Protein AF-A0A524JAA5-F1 (afdb_monomer_lite)

Structure (mmCIF, N/CA/C/O backbone):
data_AF-A0A524JAA5-F1
#
_entry.id   AF-A0A524JAA5-F1
#
loop_
_atom_site.group_PDB
_atom_site.id
_atom_site.type_symbol
_atom_site.label_atom_id
_atom_site.label_alt_id
_atom_site.label_comp_id
_atom_site.label_asym_id
_atom_site.label_entity_id
_atom_site.label_seq_id
_atom_site.pdbx_PDB_ins_code
_atom_site.Cartn_x
_atom_site.Cartn_y
_atom_site.Cartn_z
_atom_site.occupancy
_atom_site.B_iso_or_equiv
_atom_site.auth_seq_id
_atom_site.auth_comp_id
_atom_site.auth_asym_id
_atom_site.auth_atom_id
_atom_site.pdbx_PDB_model_num
ATOM 1 N N . MET A 1 1 ? 8.329 15.478 21.274 1.00 44.34 1 MET A N 1
ATOM 2 C CA . MET A 1 1 ? 7.243 15.640 20.280 1.00 44.34 1 MET A CA 1
ATOM 3 C C . MET A 1 1 ? 6.438 14.353 20.307 1.00 44.34 1 MET A C 1
ATOM 5 O O . MET A 1 1 ? 7.082 13.318 20.183 1.00 44.34 1 MET A O 1
ATOM 9 N N . PRO A 1 2 ? 5.123 14.380 20.584 1.00 45.31 2 PRO A N 1
ATOM 10 C CA . PRO A 1 2 ? 4.361 13.166 20.869 1.00 45.31 2 PRO A CA 1
ATOM 11 C C . PRO A 1 2 ? 4.344 12.214 19.667 1.00 45.31 2 PRO A C 1
ATOM 13 O O . PRO A 1 2 ? 4.248 12.643 18.515 1.00 45.31 2 PRO A O 1
ATOM 16 N N . GLU A 1 3 ? 4.493 10.930 19.971 1.00 49.56 3 GLU A N 1
ATOM 17 C CA . GLU A 1 3 ? 4.436 9.791 19.059 1.00 49.56 3 GLU A CA 1
ATOM 18 C C . GLU A 1 3 ? 3.080 9.799 18.334 1.00 49.56 3 GLU A C 1
ATOM 20 O O . GLU A 1 3 ? 2.033 9.965 18.959 1.00 49.56 3 GLU A O 1
ATOM 25 N N . ALA A 1 4 ? 3.080 9.742 16.999 1.00 51.22 4 ALA A N 1
ATOM 26 C CA . ALA A 1 4 ? 1.848 9.815 16.217 1.00 51.22 4 ALA A CA 1
ATOM 27 C C . ALA A 1 4 ? 1.122 8.464 16.273 1.00 51.22 4 ALA A C 1
ATOM 29 O O . ALA A 1 4 ? 1.229 7.659 15.351 1.00 51.22 4 ALA A O 1
ATOM 30 N N . THR A 1 5 ? 0.411 8.221 17.370 1.00 54.66 5 THR A N 1
ATOM 31 C CA . THR A 1 5 ? -0.473 7.067 17.546 1.00 54.66 5 THR A CA 1
ATOM 32 C C . THR A 1 5 ? -1.650 7.168 16.566 1.00 54.66 5 THR A C 1
ATOM 34 O O . THR A 1 5 ? -2.180 8.275 16.380 1.00 54.66 5 THR A O 1
ATOM 37 N N . PRO A 1 6 ? -2.077 6.065 15.920 1.00 57.69 6 PRO A N 1
ATOM 38 C CA . PRO A 1 6 ? -3.312 6.052 15.141 1.00 57.69 6 PRO A CA 1
ATOM 39 C C . PRO A 1 6 ? -4.466 6.588 15.997 1.00 57.69 6 PRO A C 1
ATOM 41 O O . PRO A 1 6 ? -4.596 6.257 17.176 1.00 57.69 6 PRO A O 1
ATOM 44 N N . ARG A 1 7 ? -5.280 7.487 15.432 1.00 59.59 7 ARG A N 1
ATOM 45 C CA . ARG A 1 7 ? -6.424 8.038 16.168 1.00 59.59 7 ARG A CA 1
ATOM 46 C C . ARG A 1 7 ? -7.462 6.929 16.355 1.00 59.59 7 ARG A C 1
ATOM 48 O O . ARG A 1 7 ? -7.874 6.319 15.378 1.00 59.59 7 ARG A O 1
ATOM 55 N N . GLN A 1 8 ? -7.894 6.695 17.591 1.00 54.59 8 GLN A N 1
ATOM 56 C CA . GLN A 1 8 ? -8.872 5.657 17.911 1.00 54.59 8 GLN A CA 1
ATOM 57 C C . GLN A 1 8 ? -10.267 6.057 17.392 1.00 54.59 8 GLN A C 1
ATOM 59 O O . GLN A 1 8 ? -10.874 7.008 17.885 1.00 54.59 8 GLN A O 1
ATOM 64 N N . GLY A 1 9 ? -10.759 5.342 16.387 1.00 63.56 9 GLY A N 1
ATOM 65 C CA . GLY A 1 9 ? -12.141 5.343 15.911 1.00 63.56 9 GLY A CA 1
ATOM 66 C C . GLY A 1 9 ? -12.454 3.969 15.319 1.00 63.56 9 GLY A C 1
ATOM 67 O O . GLY A 1 9 ? -11.530 3.201 15.047 1.00 63.56 9 GLY A O 1
ATOM 68 N N . ASP A 1 10 ? -13.733 3.633 15.141 1.00 76.75 10 ASP A N 1
ATOM 69 C CA . ASP A 1 10 ? -14.101 2.348 14.538 1.00 76.75 10 ASP A CA 1
ATOM 70 C C . ASP A 1 10 ? -13.519 2.247 13.120 1.00 76.75 10 ASP A C 1
ATOM 72 O O . ASP A 1 10 ? -13.777 3.099 12.253 1.00 76.75 10 ASP A O 1
ATOM 76 N N . VAL A 1 11 ? -12.700 1.212 12.903 1.00 77.38 11 VAL A N 1
ATOM 77 C CA . VAL A 1 11 ? -12.036 0.94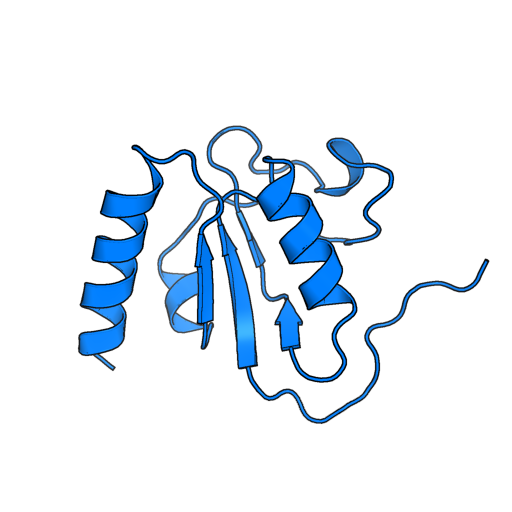8 11.624 1.00 77.38 11 VAL A CA 1
ATOM 78 C C . VAL A 1 11 ? -13.106 0.659 10.577 1.00 77.38 11 VAL A C 1
ATOM 80 O O . VAL A 1 11 ? -13.880 -0.284 10.698 1.00 77.38 11 VAL A O 1
ATOM 83 N N . ALA A 1 12 ? -13.157 1.502 9.549 1.00 87.56 12 ALA A N 1
ATOM 84 C CA . ALA A 1 12 ? -14.131 1.421 8.470 1.00 87.56 12 ALA A CA 1
ATOM 85 C C . ALA A 1 12 ? -13.602 0.667 7.244 1.00 87.56 12 ALA A C 1
ATOM 87 O O . ALA A 1 12 ? -14.405 0.168 6.464 1.00 87.56 12 ALA A O 1
ATOM 88 N N . ALA A 1 13 ? -12.279 0.629 7.049 1.00 93.19 13 ALA A N 1
ATOM 89 C CA . ALA A 1 13 ? -11.643 -0.127 5.975 1.00 93.19 13 ALA A CA 1
ATOM 90 C C . ALA A 1 13 ? -10.163 -0.410 6.268 1.00 93.19 13 ALA A C 1
ATOM 92 O O . ALA A 1 13 ? -9.426 0.454 6.760 1.00 93.19 13 ALA A O 1
ATOM 93 N N . ARG A 1 14 ? -9.730 -1.607 5.882 1.00 93.88 14 ARG A N 1
ATOM 94 C CA . ARG A 1 14 ? -8.346 -2.078 5.856 1.00 93.88 14 ARG A CA 1
ATOM 95 C C . ARG A 1 14 ? -7.721 -1.778 4.499 1.00 93.88 14 ARG A C 1
ATOM 97 O O . ARG A 1 14 ? -8.254 -2.169 3.460 1.00 93.88 14 ARG A O 1
ATOM 104 N N . VAL A 1 15 ? -6.602 -1.064 4.497 1.00 95.81 15 VAL A N 1
ATOM 105 C CA . VAL A 1 15 ? -5.996 -0.495 3.291 1.00 95.81 15 VAL A CA 1
ATOM 106 C C . VAL A 1 15 ? -4.571 -1.003 3.107 1.00 95.81 15 VAL A C 1
ATOM 108 O O . VAL A 1 15 ? -3.748 -0.917 4.019 1.00 95.81 15 VAL A O 1
ATOM 111 N N . VAL A 1 16 ? -4.258 -1.447 1.891 1.00 95.88 16 VAL A N 1
ATOM 112 C CA . VAL A 1 16 ? -2.880 -1.669 1.430 1.00 95.88 16 VAL A CA 1
ATOM 113 C C . VAL A 1 16 ? -2.431 -0.524 0.526 1.00 95.88 16 VAL A C 1
ATOM 115 O O . VAL A 1 16 ? -3.196 -0.037 -0.311 1.00 95.88 16 VAL A O 1
ATOM 118 N N . VAL A 1 17 ? -1.179 -0.090 0.664 1.00 96.44 17 VAL A N 1
ATOM 119 C CA . VAL A 1 17 ? -0.576 0.904 -0.233 1.00 96.44 17 VAL A CA 1
ATOM 120 C C . VAL A 1 17 ? 0.487 0.238 -1.093 1.00 96.44 17 VAL A C 1
ATOM 122 O O . VAL A 1 17 ? 1.581 -0.079 -0.630 1.00 96.44 17 VAL A O 1
ATOM 125 N N . ALA A 1 18 ? 0.176 0.058 -2.372 1.00 95.38 18 ALA A N 1
ATOM 126 C CA . ALA A 1 18 ? 1.095 -0.484 -3.353 1.00 95.38 18 ALA A CA 1
ATOM 127 C C . ALA A 1 18 ? 1.952 0.614 -3.988 1.00 95.38 18 ALA A C 1
ATOM 129 O O . ALA A 1 18 ? 1.426 1.593 -4.511 1.00 95.38 18 ALA A O 1
ATOM 130 N N . GLY A 1 19 ? 3.276 0.444 -3.976 1.00 95.00 19 GLY A N 1
ATOM 131 C CA . GLY A 1 19 ? 4.218 1.452 -4.483 1.00 95.00 19 GLY A CA 1
ATOM 132 C C . GLY A 1 19 ? 4.619 2.488 -3.442 1.00 95.00 19 GLY A C 1
ATOM 133 O O . GLY A 1 19 ? 4.862 3.646 -3.776 1.00 95.00 19 GLY A O 1
ATOM 134 N N . ALA A 1 20 ? 4.703 2.078 -2.178 1.00 96.44 20 ALA A N 1
ATOM 135 C CA . ALA A 1 20 ? 5.058 2.957 -1.072 1.00 96.44 20 ALA A CA 1
ATOM 136 C C . ALA A 1 20 ? 6.520 3.441 -1.106 1.00 96.44 20 ALA A C 1
ATOM 138 O O . ALA A 1 20 ? 6.844 4.403 -0.424 1.00 96.44 20 ALA A O 1
ATOM 139 N N . SER A 1 21 ? 7.393 2.854 -1.930 1.00 94.75 21 SER A N 1
ATOM 140 C CA . SER A 1 21 ? 8.735 3.400 -2.193 1.00 94.75 21 SER A CA 1
ATOM 141 C C . SER A 1 21 ? 8.718 4.693 -3.026 1.00 94.75 21 SER A C 1
ATOM 143 O O . SER A 1 21 ? 9.687 5.454 -3.015 1.00 94.75 21 SER A O 1
ATOM 145 N N . GLY A 1 22 ? 7.621 4.991 -3.729 1.00 93.50 22 GLY A N 1
ATOM 146 C CA . GLY A 1 22 ? 7.424 6.260 -4.431 1.00 93.50 22 GLY A CA 1
ATOM 147 C C . GLY A 1 22 ? 6.856 7.349 -3.519 1.00 93.50 22 GLY A C 1
ATOM 148 O O . GLY A 1 22 ? 6.125 7.058 -2.577 1.00 93.50 22 GLY A O 1
ATOM 149 N N . PHE A 1 23 ? 7.126 8.619 -3.835 1.00 93.25 23 PHE A N 1
ATOM 150 C CA . PHE A 1 23 ? 6.714 9.759 -3.003 1.00 93.25 23 PHE A CA 1
ATOM 151 C C . PHE A 1 23 ? 5.204 9.777 -2.719 1.00 93.25 23 PHE A C 1
ATOM 153 O O . PHE A 1 23 ? 4.786 9.914 -1.571 1.00 93.25 23 PHE A O 1
ATOM 160 N N . ALA A 1 24 ? 4.381 9.585 -3.757 1.00 94.31 24 ALA A N 1
ATOM 161 C CA . ALA A 1 24 ? 2.927 9.552 -3.612 1.00 94.31 24 ALA A CA 1
ATOM 162 C C . ALA A 1 24 ? 2.456 8.375 -2.742 1.00 94.31 24 ALA A C 1
ATOM 164 O O . ALA A 1 24 ? 1.567 8.547 -1.912 1.00 94.31 24 ALA A O 1
ATOM 165 N N . GLY A 1 25 ? 3.072 7.198 -2.894 1.00 95.94 25 GLY A N 1
ATOM 166 C CA . GLY A 1 25 ? 2.750 6.025 -2.084 1.00 95.94 25 GLY A CA 1
ATOM 167 C C . GLY A 1 25 ? 3.153 6.213 -0.624 1.00 95.94 25 GLY A C 1
ATOM 168 O O . GLY A 1 25 ? 2.365 5.939 0.274 1.00 95.94 25 GLY A O 1
ATOM 169 N N . ALA A 1 26 ? 4.338 6.757 -0.371 1.00 96.38 26 ALA A N 1
ATOM 170 C CA . ALA A 1 26 ? 4.829 7.017 0.973 1.00 96.38 26 ALA A CA 1
ATOM 171 C C . ALA A 1 26 ? 3.977 8.074 1.711 1.00 96.38 26 ALA A C 1
ATOM 173 O O . ALA A 1 26 ? 3.634 7.905 2.884 1.00 96.38 26 ALA A O 1
ATOM 174 N N . LEU A 1 27 ? 3.551 9.125 1.000 1.00 96.12 27 LEU A N 1
ATOM 175 C CA . LEU A 1 27 ? 2.609 10.122 1.514 1.00 96.12 27 LEU A CA 1
ATOM 176 C C . LEU A 1 27 ? 1.229 9.509 1.788 1.00 96.12 27 LEU A C 1
ATOM 178 O O . LEU A 1 27 ? 0.654 9.756 2.847 1.00 96.12 27 LEU A O 1
ATOM 182 N N . ALA A 1 28 ? 0.708 8.683 0.875 1.00 97.19 28 ALA A N 1
ATOM 183 C CA . ALA A 1 28 ? -0.558 7.980 1.074 1.00 97.19 28 ALA A CA 1
ATOM 184 C C . ALA A 1 28 ? -0.501 7.051 2.295 1.00 97.19 28 ALA A C 1
ATOM 186 O O . ALA A 1 28 ? -1.403 7.093 3.129 1.00 97.19 28 ALA A O 1
ATOM 187 N N . ALA A 1 29 ? 0.583 6.288 2.460 1.00 96.94 29 ALA A N 1
ATOM 188 C CA . ALA A 1 29 ? 0.810 5.456 3.637 1.00 96.94 29 ALA A CA 1
ATOM 189 C C . ALA A 1 29 ? 0.778 6.287 4.926 1.00 96.94 29 ALA A C 1
ATOM 191 O O . ALA A 1 29 ? 0.082 5.928 5.871 1.00 96.94 29 ALA A O 1
ATOM 192 N N . GLN A 1 30 ? 1.444 7.446 4.961 1.00 96.44 30 GLN A N 1
ATOM 193 C CA . GLN A 1 30 ? 1.395 8.323 6.133 1.00 96.44 30 GLN A CA 1
ATOM 194 C C . GLN A 1 30 ? -0.016 8.859 6.418 1.00 96.44 30 GLN A C 1
ATOM 196 O O . GLN A 1 30 ? -0.402 8.968 7.585 1.00 96.44 30 GLN A O 1
ATOM 201 N N . LEU A 1 31 ? -0.776 9.222 5.381 1.00 95.81 31 LEU A N 1
ATOM 202 C CA . LEU A 1 31 ? -2.152 9.693 5.541 1.00 95.81 31 LEU A CA 1
ATOM 203 C C . LEU A 1 31 ? -3.045 8.599 6.124 1.00 95.81 31 LEU A C 1
ATOM 205 O O . LEU A 1 31 ? -3.741 8.862 7.101 1.00 95.81 31 LEU A O 1
ATOM 209 N N . VAL A 1 32 ? -2.984 7.387 5.566 1.00 95.94 32 VAL A N 1
ATOM 210 C CA . VAL A 1 32 ? -3.759 6.230 6.037 1.00 95.94 3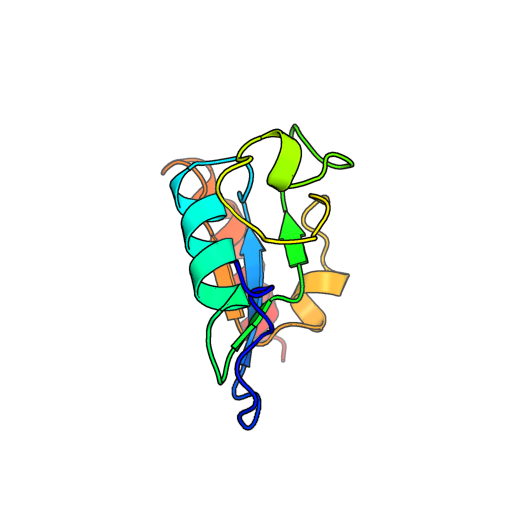2 VAL A CA 1
ATOM 211 C C . VAL A 1 32 ? -3.355 5.860 7.463 1.00 95.94 32 VAL A C 1
ATOM 213 O O . VAL A 1 32 ? -4.225 5.751 8.316 1.00 95.94 32 VAL A O 1
ATOM 216 N N . TRP A 1 33 ? -2.053 5.773 7.760 1.00 95.44 33 TRP A N 1
ATOM 217 C CA . TRP A 1 33 ? -1.536 5.458 9.100 1.00 95.44 33 TRP A CA 1
ATOM 218 C C . TRP A 1 33 ? -2.060 6.404 10.190 1.00 95.44 33 TRP A C 1
ATOM 220 O O . TRP A 1 33 ? -2.293 6.007 11.328 1.00 95.44 33 TRP A O 1
ATOM 230 N N . ARG A 1 34 ? -2.256 7.683 9.851 1.00 94.12 34 ARG A N 1
ATOM 231 C CA . ARG A 1 34 ? -2.750 8.709 10.783 1.00 94.12 34 ARG A CA 1
ATOM 232 C C . ARG A 1 34 ? -4.272 8.858 10.770 1.00 94.12 34 ARG A C 1
ATOM 234 O O . ARG A 1 34 ? -4.797 9.704 11.501 1.00 94.12 34 ARG A O 1
ATOM 241 N N . HIS A 1 35 ? -4.976 8.118 9.921 1.00 93.81 35 HIS A N 1
ATOM 242 C CA . HIS A 1 35 ? -6.403 8.295 9.721 1.00 93.81 35 HIS A CA 1
ATOM 243 C C . HIS A 1 35 ? -7.204 7.575 10.821 1.00 93.81 35 HIS A C 1
ATOM 245 O O . HIS A 1 35 ? -6.959 6.405 11.081 1.00 93.81 35 HIS A O 1
ATOM 251 N N . PRO A 1 36 ? -8.211 8.218 11.443 1.00 91.25 36 PRO A N 1
ATOM 252 C CA . PRO A 1 36 ? -8.947 7.647 12.580 1.00 91.25 36 PRO A CA 1
ATOM 253 C C . PRO A 1 36 ? -9.826 6.428 12.271 1.00 91.25 36 PRO A C 1
ATOM 255 O O . PRO A 1 36 ? -10.384 5.828 13.178 1.00 91.25 36 PRO A O 1
ATOM 258 N N . ARG A 1 37 ? -10.051 6.133 10.989 1.00 92.75 37 ARG A N 1
ATOM 259 C CA . ARG A 1 37 ? -10.997 5.099 10.530 1.00 92.75 37 ARG A CA 1
ATOM 260 C C . ARG A 1 37 ? -10.434 4.185 9.449 1.00 92.75 37 ARG A C 1
ATOM 262 O O . ARG A 1 37 ? -11.176 3.380 8.900 1.00 92.75 37 ARG A O 1
ATOM 269 N N . LEU A 1 38 ? -9.171 4.365 9.073 1.00 94.44 38 LEU A N 1
ATOM 270 C CA . LEU A 1 38 ? -8.524 3.489 8.102 1.00 94.44 38 LEU A CA 1
ATOM 271 C C . LEU A 1 38 ? -7.374 2.795 8.804 1.00 94.44 38 LEU A C 1
ATOM 273 O O . LEU A 1 38 ? -6.633 3.429 9.549 1.00 94.44 38 LEU A O 1
ATOM 277 N N . GLU A 1 39 ? -7.227 1.510 8.537 1.00 94.50 39 GLU A N 1
ATOM 278 C CA . GLU A 1 39 ? -6.110 0.723 9.030 1.00 94.50 39 GLU A CA 1
ATOM 279 C C . GLU A 1 39 ? -5.132 0.499 7.881 1.00 94.50 39 GLU A C 1
ATOM 281 O O . GLU A 1 39 ? -5.499 -0.065 6.850 1.00 94.50 39 GLU A O 1
ATOM 286 N N . LEU A 1 40 ? -3.888 0.951 8.039 1.00 95.06 40 LEU A N 1
ATOM 287 C CA . LEU A 1 40 ? -2.829 0.627 7.090 1.00 95.06 40 LEU A CA 1
ATOM 288 C C . LEU A 1 40 ? -2.311 -0.778 7.400 1.00 95.06 40 LEU A C 1
ATOM 290 O O . LEU A 1 40 ? -1.539 -0.953 8.338 1.00 95.06 40 LEU A O 1
ATOM 294 N N . VAL A 1 41 ? -2.728 -1.757 6.601 1.00 94.44 41 VAL A N 1
ATOM 295 C CA . VAL A 1 41 ? -2.342 -3.162 6.789 1.00 94.44 41 VAL A CA 1
ATOM 296 C C . VAL A 1 41 ? -0.925 -3.409 6.291 1.00 94.44 41 VAL A C 1
ATOM 298 O O . VAL A 1 41 ? -0.161 -4.131 6.921 1.00 94.44 41 VAL A O 1
ATOM 301 N N . SER A 1 42 ? -0.579 -2.825 5.143 1.00 95.31 42 SER A N 1
ATOM 302 C CA . SER A 1 42 ? 0.672 -3.121 4.451 1.00 95.31 42 SER A CA 1
ATOM 303 C C . SER A 1 42 ? 1.091 -1.995 3.505 1.00 95.31 42 SER A C 1
ATOM 305 O O . SER A 1 42 ? 0.263 -1.244 2.972 1.00 95.31 42 SER A O 1
ATOM 307 N N . VAL A 1 43 ? 2.402 -1.898 3.287 1.00 96.69 43 VAL A N 1
ATOM 308 C CA . VAL A 1 43 ? 3.050 -1.018 2.315 1.00 96.69 43 VAL A CA 1
ATOM 309 C C . VAL A 1 43 ? 3.944 -1.859 1.412 1.00 96.69 43 VAL A C 1
ATOM 311 O O . VAL A 1 43 ? 4.785 -2.605 1.903 1.00 96.69 43 VAL A O 1
ATOM 314 N N . THR A 1 44 ? 3.795 -1.745 0.091 1.00 96.06 44 THR A N 1
ATOM 315 C CA . THR A 1 44 ? 4.505 -2.641 -0.836 1.00 96.06 44 THR A CA 1
ATOM 316 C C . THR A 1 44 ? 5.438 -1.922 -1.801 1.00 96.06 44 THR A C 1
ATOM 318 O O . THR A 1 44 ? 5.188 -0.787 -2.224 1.00 96.06 44 THR A O 1
ATOM 321 N N . SER A 1 45 ? 6.524 -2.596 -2.175 1.00 94.50 45 SER A N 1
ATOM 322 C CA . SER A 1 45 ? 7.495 -2.175 -3.188 1.00 94.50 45 SER A CA 1
ATOM 323 C C . SER A 1 45 ? 8.042 -3.398 -3.923 1.00 94.50 45 SER A C 1
ATOM 325 O O . SER A 1 45 ? 8.153 -4.470 -3.344 1.00 94.50 45 SER A O 1
ATOM 327 N N . ARG A 1 46 ? 8.402 -3.239 -5.203 1.00 88.94 46 ARG A N 1
ATOM 328 C CA . ARG A 1 46 ? 9.052 -4.308 -5.986 1.00 88.94 46 ARG A CA 1
ATOM 329 C C . ARG A 1 46 ? 10.572 -4.314 -5.824 1.00 88.94 46 ARG A C 1
ATOM 331 O O . ARG A 1 46 ? 11.183 -5.366 -5.869 1.00 88.94 46 ARG A O 1
ATOM 338 N N . SER A 1 47 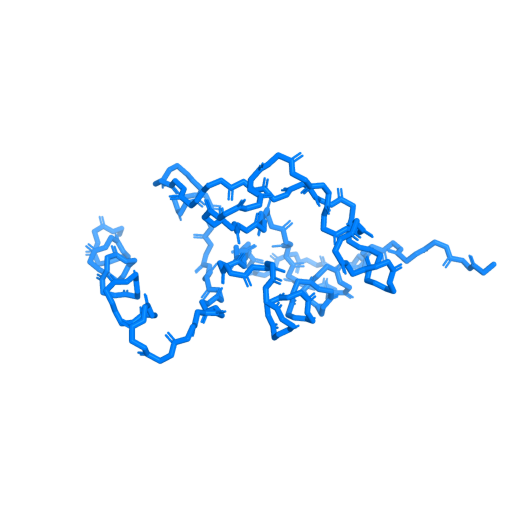? 11.183 -3.138 -5.696 1.00 88.38 47 SER A N 1
ATOM 339 C CA . SER A 1 47 ? 12.644 -2.964 -5.673 1.00 88.38 47 SER A CA 1
ATOM 340 C C . SER A 1 47 ? 13.224 -2.841 -4.267 1.00 88.38 47 SER A C 1
ATOM 342 O O . SER A 1 47 ? 14.422 -3.023 -4.080 1.00 88.38 47 SER A O 1
ATOM 344 N N . ASP A 1 48 ? 12.386 -2.497 -3.290 1.00 94.00 48 ASP A N 1
ATOM 345 C CA . ASP A 1 48 ? 12.813 -2.107 -1.941 1.00 94.00 48 ASP A CA 1
ATOM 346 C C . ASP A 1 48 ? 12.139 -2.948 -0.852 1.00 94.00 48 ASP A C 1
ATOM 348 O O . ASP A 1 48 ? 12.045 -2.514 0.294 1.00 94.00 48 ASP A O 1
ATOM 352 N N . ALA A 1 49 ? 11.649 -4.140 -1.205 1.00 94.94 49 ALA A N 1
ATOM 353 C CA . ALA A 1 49 ? 11.128 -5.088 -0.230 1.00 94.94 49 ALA A CA 1
ATOM 354 C C . ALA A 1 49 ? 12.203 -5.427 0.824 1.00 94.94 49 ALA A C 1
ATOM 356 O O . ALA A 1 49 ? 13.388 -5.548 0.514 1.00 94.94 49 ALA A O 1
ATOM 357 N N . GLY A 1 50 ? 11.786 -5.537 2.084 1.00 96.25 50 GLY A N 1
ATOM 358 C CA . GLY A 1 50 ? 12.654 -5.734 3.246 1.00 96.25 50 GLY A CA 1
ATOM 359 C C . GLY A 1 50 ? 13.182 -4.443 3.879 1.00 96.25 50 GLY A C 1
ATOM 360 O O . GLY A 1 50 ? 13.666 -4.493 5.008 1.00 96.25 50 GLY A O 1
ATOM 361 N N . LYS A 1 51 ? 13.057 -3.281 3.220 1.00 96.19 51 LYS A N 1
ATOM 362 C CA . LYS A 1 51 ? 13.484 -1.996 3.797 1.00 96.19 51 LYS A CA 1
ATOM 363 C C . LYS A 1 51 ? 12.356 -1.322 4.585 1.00 96.19 51 LYS A C 1
ATOM 365 O O . LYS A 1 51 ? 11.223 -1.269 4.095 1.00 96.19 51 LYS A O 1
ATOM 370 N N . PRO A 1 52 ? 12.627 -0.746 5.768 1.00 96.81 52 PRO A N 1
ATOM 371 C CA . PRO A 1 52 ? 11.676 0.124 6.453 1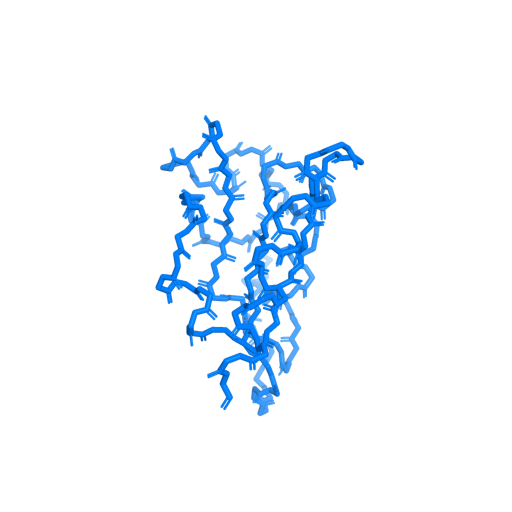.00 96.81 52 PRO A CA 1
ATOM 372 C C . PRO A 1 52 ? 11.265 1.305 5.566 1.00 96.81 52 PRO A C 1
ATOM 374 O O . PRO A 1 52 ? 12.118 1.946 4.950 1.00 96.81 52 PRO A O 1
ATOM 377 N N . LEU A 1 53 ? 9.979 1.677 5.545 1.00 95.94 53 LEU A N 1
ATOM 378 C CA . LEU A 1 53 ? 9.545 2.865 4.794 1.00 95.94 53 LEU A CA 1
ATOM 379 C C . LEU A 1 53 ? 10.243 4.143 5.295 1.00 95.94 53 LEU A C 1
ATOM 381 O O . LEU A 1 53 ? 10.538 5.054 4.518 1.00 95.94 53 LEU A O 1
ATOM 385 N N . SER A 1 54 ? 10.548 4.185 6.592 1.00 94.94 54 SER A N 1
ATOM 386 C CA . SER A 1 54 ? 11.286 5.266 7.244 1.00 94.94 54 SER A CA 1
ATOM 387 C C . SER A 1 54 ? 12.740 5.399 6.777 1.00 94.94 54 SER A C 1
ATOM 389 O O . SER A 1 54 ? 13.315 6.469 6.957 1.00 94.94 54 SER A O 1
ATOM 391 N N . GLU A 1 55 ? 13.332 4.372 6.161 1.00 95.06 55 GLU A N 1
ATOM 392 C CA . GLU A 1 55 ? 14.668 4.461 5.559 1.00 95.06 55 GLU A CA 1
ATOM 393 C C . GLU A 1 55 ? 14.638 5.321 4.288 1.00 95.06 55 GLU A C 1
ATOM 395 O O . GLU A 1 55 ? 15.472 6.206 4.110 1.00 95.06 55 GLU A O 1
ATOM 400 N N . LEU A 1 56 ? 13.624 5.122 3.438 1.00 93.44 56 LEU A N 1
ATOM 401 C CA . LEU A 1 56 ? 13.439 5.882 2.196 1.00 93.44 56 LEU A CA 1
ATOM 402 C C . LEU A 1 56 ? 12.875 7.281 2.457 1.00 93.44 56 LEU A C 1
ATOM 404 O O . LEU A 1 56 ? 13.290 8.258 1.835 1.00 93.44 56 LEU A O 1
ATOM 408 N N . TYR A 1 57 ? 11.931 7.384 3.394 1.00 94.75 57 TYR A N 1
ATOM 409 C CA . TYR A 1 57 ? 11.281 8.639 3.752 1.00 94.75 57 TYR A CA 1
ATOM 410 C C . TYR A 1 57 ? 11.332 8.872 5.264 1.00 94.75 57 TYR A C 1
ATOM 412 O O . TYR A 1 57 ? 10.308 8.758 5.942 1.00 94.75 57 TYR A O 1
ATOM 420 N N . PRO A 1 58 ? 12.479 9.315 5.817 1.00 92.75 58 PRO A N 1
ATOM 421 C CA . PRO A 1 58 ? 12.640 9.536 7.255 1.00 92.75 58 PRO A CA 1
ATOM 422 C C . PRO A 1 58 ? 11.645 10.520 7.868 1.00 92.75 58 PRO A C 1
ATOM 424 O O . PRO A 1 58 ? 11.476 10.540 9.079 1.00 92.75 58 PRO A O 1
ATOM 427 N N . ARG A 1 59 ? 10.982 11.368 7.073 1.00 90.44 59 ARG A N 1
ATOM 428 C CA . ARG A 1 59 ? 9.936 12.289 7.554 1.00 90.44 59 ARG A CA 1
ATOM 429 C C . ARG A 1 59 ? 8.592 11.595 7.795 1.00 90.44 59 ARG A C 1
ATOM 431 O O . ARG A 1 59 ? 7.778 12.104 8.566 1.00 90.44 59 ARG A O 1
ATOM 438 N N . TYR A 1 60 ? 8.353 10.457 7.154 1.00 91.69 60 TYR A N 1
ATOM 439 C CA . TYR A 1 60 ? 7.115 9.702 7.263 1.00 91.69 60 TYR A CA 1
ATOM 440 C C . TYR A 1 60 ? 7.264 8.662 8.372 1.00 91.69 60 TYR A C 1
ATOM 442 O O . TYR A 1 60 ? 7.979 7.674 8.256 1.00 91.69 60 TYR A O 1
ATOM 450 N N . ARG A 1 61 ? 6.603 8.927 9.502 1.00 86.94 61 ARG A N 1
ATOM 451 C CA . ARG A 1 61 ? 6.629 8.094 10.715 1.00 86.94 61 ARG A CA 1
ATOM 452 C C . ARG A 1 61 ? 5.672 6.903 10.592 1.00 86.94 61 ARG A C 1
ATOM 454 O O . ARG A 1 61 ? 4.777 6.749 11.413 1.00 86.94 61 ARG A O 1
ATOM 461 N N . VAL A 1 62 ? 5.822 6.121 9.529 1.00 94.50 62 VAL A N 1
ATOM 462 C CA . VAL A 1 62 ? 5.074 4.876 9.323 1.00 94.50 62 VAL A CA 1
ATOM 463 C C . VAL A 1 62 ? 6.013 3.725 9.692 1.00 94.50 62 VAL A C 1
ATOM 465 O O . VAL A 1 62 ? 7.016 3.538 9.002 1.00 94.50 62 VAL A O 1
ATOM 468 N N . PRO A 1 63 ? 5.747 2.979 10.777 1.00 94.62 63 PRO A N 1
ATOM 469 C CA . PRO A 1 63 ? 6.647 1.945 11.282 1.00 94.62 63 PRO A CA 1
ATOM 470 C C . PRO A 1 63 ? 6.443 0.605 10.553 1.00 94.62 63 PRO A C 1
ATOM 472 O O . PRO A 1 63 ? 6.366 -0.439 11.189 1.00 94.62 63 PRO A O 1
ATOM 475 N N . LEU A 1 64 ? 6.317 0.634 9.223 1.00 96.12 64 LEU A N 1
ATOM 476 C CA . LEU A 1 64 ? 6.123 -0.562 8.404 1.00 96.12 64 LEU A CA 1
ATOM 477 C C . LEU A 1 64 ? 7.309 -0.782 7.467 1.00 96.12 64 LEU A C 1
ATOM 479 O O . LEU A 1 64 ? 7.890 0.165 6.925 1.00 96.12 64 LEU A O 1
ATOM 483 N N . THR A 1 65 ? 7.636 -2.053 7.272 1.00 97.31 65 THR A N 1
ATOM 484 C CA . THR A 1 65 ? 8.624 -2.516 6.301 1.00 97.31 65 THR A CA 1
ATOM 485 C C . THR A 1 65 ? 7.937 -2.761 4.971 1.00 97.31 65 THR A C 1
ATOM 487 O O . THR A 1 65 ? 6.831 -3.293 4.925 1.00 97.31 65 THR A O 1
ATOM 490 N N . LEU A 1 66 ? 8.587 -2.342 3.891 1.00 97.00 66 LEU A N 1
ATOM 491 C CA . LEU A 1 66 ? 8.120 -2.613 2.544 1.00 97.00 66 LEU A CA 1
ATOM 492 C C . LEU A 1 66 ? 8.155 -4.112 2.273 1.00 97.00 66 LEU A C 1
ATOM 494 O O . LEU A 1 66 ? 9.168 -4.763 2.512 1.00 97.00 66 LEU A O 1
ATOM 498 N N . GLU A 1 67 ? 7.086 -4.640 1.701 1.00 95.94 67 GLU A N 1
ATOM 499 C CA . GLU A 1 67 ? 7.020 -6.032 1.257 1.00 95.94 67 GLU A CA 1
ATOM 500 C C . GLU A 1 67 ? 6.638 -6.135 -0.219 1.00 95.94 67 GLU A C 1
ATOM 502 O O . GLU A 1 67 ? 6.273 -5.145 -0.860 1.00 95.94 67 GLU A O 1
ATOM 507 N N . GLU A 1 68 ? 6.756 -7.325 -0.794 1.00 93.81 68 GLU A N 1
ATOM 508 C CA . GLU A 1 68 ? 6.237 -7.554 -2.136 1.00 93.81 68 GLU A CA 1
ATOM 509 C C . GLU A 1 68 ? 4.710 -7.633 -2.099 1.00 93.81 68 GLU A C 1
ATOM 511 O O . GLU A 1 68 ? 4.107 -8.128 -1.149 1.00 93.81 68 GLU A O 1
ATOM 516 N N . LEU A 1 69 ? 4.062 -7.126 -3.149 1.00 90.50 69 LEU A N 1
ATOM 517 C CA . LEU A 1 69 ? 2.612 -7.218 -3.252 1.00 90.50 69 LEU A CA 1
ATOM 518 C C . LEU A 1 69 ? 2.204 -8.668 -3.535 1.00 90.50 69 LEU A C 1
ATOM 520 O O . LEU A 1 69 ? 2.256 -9.107 -4.684 1.00 90.50 69 LEU A O 1
ATOM 524 N N . ASP A 1 70 ? 1.748 -9.361 -2.496 1.00 85.25 70 ASP A N 1
ATOM 525 C CA . ASP A 1 70 ? 1.209 -10.717 -2.576 1.00 85.25 70 ASP A CA 1
ATOM 526 C C . ASP A 1 70 ? -0.332 -10.759 -2.492 1.00 85.25 70 ASP A C 1
ATOM 528 O O . ASP A 1 70 ? -1.007 -9.841 -2.021 1.00 85.25 70 ASP A O 1
ATOM 532 N N . LEU A 1 71 ? -0.899 -11.859 -2.981 1.00 72.25 71 LEU A N 1
ATOM 533 C CA . LEU A 1 71 ? -2.318 -12.176 -3.032 1.00 72.25 71 LEU A CA 1
ATOM 534 C C . LEU A 1 71 ? -2.953 -12.304 -1.650 1.00 72.25 71 LEU A C 1
ATOM 536 O O . LEU A 1 71 ? -4.081 -11.845 -1.478 1.00 72.25 71 LEU A O 1
ATOM 540 N N . ALA A 1 72 ? -2.238 -12.856 -0.668 1.00 77.12 72 ALA A N 1
ATOM 541 C CA . ALA A 1 72 ? -2.755 -12.986 0.693 1.00 77.12 72 ALA A CA 1
ATOM 542 C C . ALA A 1 72 ? -3.055 -11.615 1.332 1.00 77.12 72 ALA A C 1
ATOM 544 O O . ALA A 1 72 ? -4.060 -11.451 2.024 1.00 77.12 72 ALA A O 1
ATOM 545 N N . LEU A 1 73 ? -2.236 -10.598 1.035 1.00 75.56 73 LEU A N 1
ATOM 546 C CA . LEU A 1 73 ? -2.447 -9.225 1.510 1.00 75.56 73 LEU A CA 1
ATOM 547 C C . LEU A 1 73 ? -3.723 -8.616 0.932 1.00 75.56 73 LEU A C 1
ATOM 549 O O . LEU A 1 73 ? -4.434 -7.883 1.615 1.00 75.56 73 LEU A O 1
ATOM 553 N N . ILE A 1 74 ? -4.023 -8.938 -0.325 1.00 77.62 74 ILE A N 1
ATOM 554 C CA . ILE A 1 74 ? -5.201 -8.430 -1.030 1.00 77.62 74 ILE A CA 1
ATOM 555 C C . ILE A 1 74 ? -6.474 -9.028 -0.433 1.00 77.62 74 ILE A C 1
ATOM 557 O O . ILE A 1 74 ? -7.452 -8.311 -0.251 1.00 77.62 74 ILE A O 1
ATOM 561 N N . GLU A 1 75 ? -6.468 -10.317 -0.086 1.00 81.19 75 GLU A N 1
ATOM 562 C CA . GLU A 1 75 ? -7.623 -10.964 0.546 1.00 81.19 75 GLU A CA 1
ATOM 563 C C . GLU A 1 75 ? -7.905 -10.436 1.951 1.00 81.19 75 GLU A C 1
ATOM 565 O O . GLU A 1 75 ? -9.045 -10.497 2.405 1.00 81.19 75 GLU A O 1
ATOM 570 N N . ALA A 1 76 ? -6.896 -9.901 2.631 1.00 80.56 76 ALA A N 1
ATOM 571 C CA . ALA A 1 76 ? -7.039 -9.331 3.959 1.00 80.56 76 ALA A CA 1
ATOM 572 C C . ALA A 1 76 ? -7.469 -7.850 3.952 1.00 80.56 76 ALA A C 1
ATOM 574 O O . ALA A 1 76 ? -7.717 -7.303 5.021 1.00 80.56 76 ALA A O 1
ATOM 575 N N . CYS A 1 77 ? -7.559 -7.186 2.796 1.00 89.19 77 CYS A N 1
ATOM 576 C CA . CYS A 1 77 ? -7.845 -5.751 2.716 1.00 89.19 77 CYS A CA 1
ATOM 577 C C . CYS A 1 77 ? -9.188 -5.451 2.043 1.00 89.19 77 CYS A C 1
ATOM 579 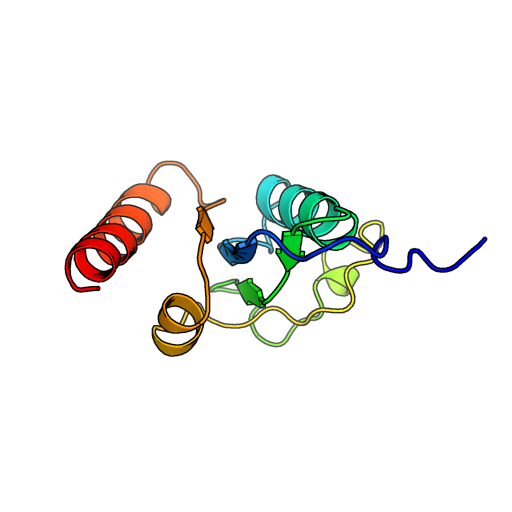O O . CYS A 1 77 ? -9.627 -6.160 1.141 1.00 89.19 77 CYS A O 1
ATOM 581 N N . ASP A 1 78 ? -9.796 -4.334 2.436 1.00 91.44 78 ASP A N 1
ATOM 582 C CA . ASP A 1 78 ? -11.034 -3.817 1.845 1.00 91.44 78 ASP A CA 1
ATOM 583 C C . ASP A 1 78 ? -10.747 -2.858 0.679 1.00 91.44 78 ASP A C 1
ATOM 585 O O . ASP A 1 78 ? -11.563 -2.691 -0.227 1.00 91.44 78 ASP A O 1
ATOM 589 N N . ALA A 1 79 ? -9.577 -2.211 0.691 1.00 92.19 79 ALA A N 1
ATOM 590 C CA . ALA A 1 79 ? -9.165 -1.266 -0.339 1.00 92.19 79 ALA A CA 1
ATOM 591 C C . ALA A 1 79 ? -7.654 -1.308 -0.610 1.00 92.19 79 ALA A C 1
ATOM 593 O O . ALA A 1 79 ? -6.845 -1.666 0.246 1.00 92.19 79 ALA A O 1
ATOM 594 N N . ALA A 1 80 ? -7.267 -0.875 -1.812 1.00 93.50 80 ALA A N 1
ATOM 595 C CA . ALA A 1 80 ? -5.874 -0.739 -2.218 1.00 93.50 80 ALA A CA 1
ATOM 596 C C . ALA A 1 80 ? -5.621 0.627 -2.868 1.00 93.50 80 ALA A C 1
ATOM 598 O O . ALA A 1 80 ? -6.336 1.030 -3.787 1.00 93.50 80 ALA A O 1
ATOM 599 N N . ILE A 1 81 ? -4.566 1.315 -2.434 1.00 95.25 81 ILE A N 1
ATOM 600 C CA . ILE A 1 81 ? -4.043 2.515 -3.094 1.00 95.25 81 ILE A CA 1
ATOM 601 C C . ILE A 1 81 ? -2.862 2.086 -3.961 1.00 95.25 81 ILE A C 1
ATOM 603 O O . ILE A 1 81 ? -1.857 1.616 -3.438 1.00 95.25 81 ILE A O 1
ATOM 607 N N . VAL A 1 82 ? -2.962 2.251 -5.282 1.00 94.38 82 VAL A N 1
ATOM 608 C CA . VAL A 1 82 ? -1.895 1.875 -6.224 1.00 94.38 82 VAL A CA 1
ATOM 609 C C . VAL A 1 82 ? -1.160 3.124 -6.703 1.00 94.38 82 VAL A C 1
ATOM 611 O O . VAL A 1 82 ? -1.636 3.841 -7.578 1.00 94.38 82 VAL A O 1
ATOM 614 N N . ALA A 1 83 ? 0.019 3.369 -6.137 1.00 94.44 83 ALA A N 1
ATOM 615 C CA . ALA A 1 83 ? 0.887 4.511 -6.414 1.00 94.44 83 ALA A CA 1
ATOM 616 C C . ALA A 1 83 ? 2.061 4.137 -7.338 1.00 94.44 83 ALA A C 1
ATOM 618 O O . ALA A 1 83 ? 3.219 4.465 -7.078 1.00 94.44 83 ALA A O 1
ATOM 619 N N . TYR A 1 84 ? 1.768 3.425 -8.427 1.00 91.31 84 TYR A N 1
ATOM 620 C CA . TYR A 1 84 ? 2.751 3.112 -9.465 1.00 91.31 84 TYR A CA 1
ATOM 621 C C . TYR A 1 84 ? 2.746 4.164 -10.585 1.00 91.31 84 TYR A C 1
ATOM 623 O O . TYR A 1 84 ? 1.720 4.804 -10.820 1.00 91.31 84 TYR A O 1
ATOM 631 N N . PRO A 1 85 ? 3.853 4.313 -11.338 1.00 85.75 85 PRO A N 1
ATOM 632 C CA . PRO A 1 85 ? 3.859 5.100 -12.568 1.00 85.75 85 PRO A CA 1
ATOM 633 C C . PRO A 1 85 ? 2.764 4.644 -13.544 1.00 85.75 85 PRO A C 1
ATOM 635 O O . PRO A 1 85 ? 2.396 3.465 -13.569 1.00 85.75 85 PRO A O 1
ATOM 638 N N . HIS A 1 86 ? 2.297 5.559 -14.400 1.00 73.50 86 HIS A N 1
ATOM 639 C CA . HIS A 1 86 ? 1.142 5.392 -15.299 1.00 73.50 86 HIS A CA 1
ATOM 640 C C . HIS A 1 86 ? 1.101 4.070 -16.093 1.00 73.50 86 HIS A C 1
ATOM 642 O O . HIS A 1 86 ? 0.024 3.534 -16.336 1.00 73.50 86 HIS A O 1
ATOM 648 N N . GLY A 1 87 ? 2.257 3.504 -16.462 1.00 75.75 87 GLY A N 1
ATOM 649 C CA . GLY A 1 87 ? 2.335 2.263 -17.244 1.00 75.75 87 GLY A CA 1
ATOM 650 C C . GLY A 1 87 ? 2.306 0.989 -16.397 1.00 75.75 87 GLY A C 1
ATOM 651 O O . GLY A 1 87 ? 1.900 -0.065 -16.872 1.00 75.75 87 GLY A O 1
ATOM 652 N N . ALA A 1 88 ? 2.709 1.079 -15.129 1.00 84.00 88 ALA A N 1
ATOM 653 C CA . ALA A 1 88 ? 2.808 -0.063 -14.224 1.00 84.00 88 ALA A CA 1
ATOM 654 C C . ALA A 1 88 ? 1.562 -0.236 -13.339 1.00 84.00 88 ALA A C 1
ATOM 656 O O . ALA A 1 88 ? 1.338 -1.330 -12.822 1.00 84.00 88 ALA A O 1
ATOM 657 N N . ALA A 1 89 ? 0.743 0.811 -13.181 1.00 88.00 89 ALA A N 1
ATOM 658 C CA . ALA A 1 89 ? -0.474 0.776 -12.370 1.00 88.00 89 ALA A CA 1
ATOM 659 C C . ALA A 1 89 ? -1.597 -0.060 -13.007 1.00 88.00 89 ALA A C 1
ATOM 661 O O . ALA A 1 89 ? -2.192 -0.901 -12.335 1.00 88.00 89 ALA A O 1
ATOM 662 N N . ALA A 1 90 ? -1.865 0.133 -14.304 1.00 88.94 90 ALA A N 1
ATOM 663 C CA . ALA A 1 90 ? -2.971 -0.511 -15.018 1.00 88.94 90 ALA A CA 1
ATOM 664 C C . ALA A 1 90 ? -3.022 -2.050 -14.878 1.00 88.94 90 ALA A C 1
ATOM 666 O O . ALA A 1 90 ? -4.079 -2.565 -14.498 1.00 88.94 90 ALA A O 1
ATOM 667 N N . PRO A 1 91 ? -1.928 -2.811 -15.110 1.00 88.38 91 PRO A N 1
ATOM 668 C CA . PRO A 1 91 ? -1.970 -4.266 -14.958 1.00 88.38 91 PRO A CA 1
ATOM 669 C C . PRO A 1 91 ? -2.216 -4.699 -13.507 1.00 88.38 91 PRO A C 1
ATOM 671 O O . PRO A 1 91 ? -2.962 -5.653 -13.277 1.00 88.38 91 PRO A O 1
ATOM 674 N N . THR A 1 92 ? -1.650 -3.985 -12.527 1.00 89.06 92 THR A N 1
ATOM 675 C CA . THR A 1 92 ? -1.885 -4.260 -11.103 1.00 89.06 92 THR A CA 1
ATOM 676 C C . THR A 1 92 ? -3.341 -4.008 -10.729 1.00 89.06 92 THR A C 1
ATOM 678 O O . THR A 1 92 ? -3.976 -4.888 -10.156 1.00 89.06 92 THR A O 1
ATOM 681 N N . VAL A 1 93 ? -3.910 -2.862 -11.109 1.00 90.12 93 VAL A N 1
ATOM 682 C CA . VAL A 1 93 ? -5.320 -2.542 -10.835 1.00 90.12 93 VAL A CA 1
ATOM 683 C C . VAL A 1 93 ? -6.249 -3.568 -11.485 1.00 90.12 93 VAL A C 1
ATOM 685 O O . VAL A 1 93 ? -7.178 -4.046 -10.839 1.00 90.12 93 VAL A O 1
ATOM 688 N N . ALA A 1 94 ? -5.987 -3.977 -12.729 1.00 89.44 94 ALA A N 1
ATOM 689 C CA . ALA A 1 94 ? -6.778 -5.015 -13.388 1.00 89.44 94 ALA A CA 1
ATOM 690 C C . ALA A 1 94 ? -6.701 -6.367 -12.652 1.00 89.44 94 ALA A C 1
ATOM 692 O O . ALA A 1 94 ? -7.709 -7.065 -12.533 1.00 89.44 94 ALA A O 1
ATOM 693 N N . ALA A 1 95 ? -5.524 -6.739 -12.138 1.00 86.62 95 ALA A N 1
ATOM 694 C CA . ALA A 1 95 ? -5.339 -7.960 -11.355 1.00 86.62 95 ALA A CA 1
ATOM 695 C C . ALA A 1 95 ? -6.046 -7.917 -9.990 1.00 86.62 95 ALA A C 1
ATOM 697 O O . ALA A 1 95 ? -6.526 -8.961 -9.541 1.00 86.62 95 ALA A O 1
ATOM 698 N N . LEU A 1 96 ? -6.124 -6.738 -9.363 1.00 87.12 96 LEU A N 1
ATOM 699 C CA . LEU A 1 96 ? -6.874 -6.500 -8.127 1.00 87.12 96 LEU A CA 1
ATOM 700 C C . LEU A 1 96 ? -8.388 -6.570 -8.372 1.00 87.12 96 LEU A C 1
ATOM 702 O O . LEU A 1 96 ? -9.090 -7.302 -7.682 1.00 87.12 96 LEU A O 1
ATOM 706 N N . ARG A 1 97 ? -8.891 -5.888 -9.410 1.00 85.88 97 ARG A N 1
ATOM 707 C CA . ARG A 1 97 ? -10.327 -5.863 -9.745 1.00 85.88 97 ARG A CA 1
ATOM 708 C C . ARG A 1 97 ? -10.894 -7.244 -10.050 1.00 85.88 97 ARG A C 1
ATOM 710 O O . ARG A 1 97 ? -11.889 -7.631 -9.458 1.00 85.88 97 ARG A O 1
ATOM 717 N N . ARG A 1 98 ? -10.203 -8.031 -10.885 1.00 84.06 98 ARG A N 1
ATOM 718 C CA . ARG A 1 98 ? -10.612 -9.416 -11.195 1.00 84.06 98 ARG A CA 1
ATOM 719 C C . ARG A 1 98 ? -10.737 -10.316 -9.962 1.00 84.06 98 ARG A C 1
ATOM 721 O O . ARG A 1 98 ? -11.324 -11.388 -10.065 1.00 84.06 98 ARG A O 1
ATOM 728 N N . ARG A 1 99 ? -10.100 -9.951 -8.847 1.00 75.75 99 ARG A N 1
ATOM 729 C CA . ARG A 1 99 ? -10.185 -10.684 -7.579 1.00 75.75 99 ARG A CA 1
ATOM 730 C C . ARG A 1 99 ? -11.287 -10.148 -6.681 1.00 75.75 99 ARG A C 1
ATOM 732 O O . ARG A 1 99 ? -11.963 -10.954 -6.062 1.00 75.75 99 ARG A O 1
ATOM 739 N N . ALA A 1 100 ? -11.497 -8.835 -6.663 1.00 74.44 100 ALA A N 1
ATOM 740 C CA . ALA A 1 100 ? -12.642 -8.238 -5.983 1.00 74.44 100 ALA A CA 1
ATOM 741 C C . ALA A 1 100 ? -13.971 -8.789 -6.530 1.00 74.44 100 ALA A C 1
ATOM 743 O O . ALA A 1 100 ? -14.839 -9.135 -5.745 1.00 74.44 100 ALA A O 1
ATOM 744 N N . ASP A 1 101 ? -14.079 -8.989 -7.849 1.00 72.88 101 ASP A N 1
ATOM 745 C CA . ASP A 1 101 ? -15.275 -9.564 -8.490 1.00 72.88 101 ASP A CA 1
ATOM 746 C C . ASP A 1 101 ? -15.528 -11.053 -8.137 1.00 72.88 101 ASP A C 1
ATOM 748 O O . ASP A 1 101 ? -16.534 -11.622 -8.554 1.00 72.88 101 ASP A O 1
ATOM 752 N N . LYS A 1 102 ? -14.605 -11.717 -7.422 1.00 60.12 102 LYS A N 1
ATOM 753 C CA . LYS A 1 102 ? -14.731 -13.121 -6.982 1.00 60.12 102 LYS A CA 1
ATOM 754 C C . LYS A 1 102 ? -15.114 -13.275 -5.502 1.00 60.12 102 LYS A C 1
ATOM 756 O O . LYS A 1 102 ? -15.233 -14.414 -5.053 1.00 60.12 102 LYS A O 1
ATOM 761 N N . ARG A 1 103 ? -15.237 -12.175 -4.756 1.00 56.66 103 ARG A N 1
ATOM 762 C CA . ARG A 1 103 ? -1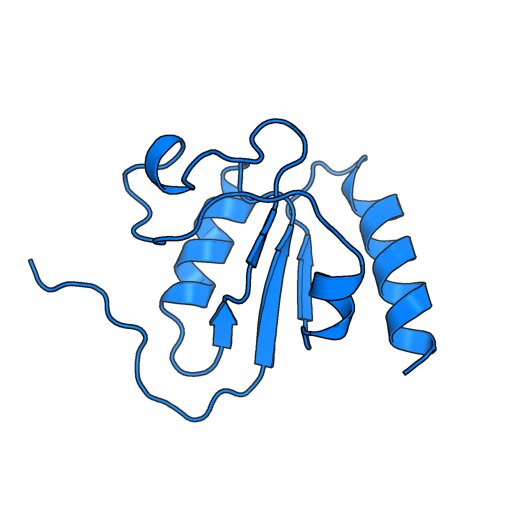5.732 -12.144 -3.370 1.00 56.66 103 ARG A CA 1
ATOM 763 C C . ARG A 1 103 ? -17.236 -11.911 -3.353 1.00 56.66 103 ARG A C 1
ATOM 765 O O . ARG A 1 103 ? -17.877 -12.488 -2.452 1.00 56.66 103 ARG A O 1
#

Radius of gyration: 13.43 Å; chains: 1; bounding box: 30×29×38 Å

Secondary structure (DSSP, 8-state):
----PPP-S---EEEEEETTTSHHHHHHHHHHHT-TTEEEEEEE-SSSTTSBHHHH-TTS----B-B---HHHHHT-SEEEE---HHHHHHHHHHHHHHHTT-

pLDDT: mean 86.78, std 13.06, range [44.34, 97.31]

Sequence (103 aa):
MPEATPRQGDVAARVVVAGASGFAGALAAQLVWRHPRLELVSVTSRSDAGKPLSELYPRYRVPLTLEELDLALIEACDAAIVAYPHGAAAPTVAALRRRADKR

Foldseek 3Di:
DDDLQAAADAAPWEEEQEPCLDPVSVVVLLCQRNYNHYHHPAYEDDPQAQAASCVSPVVRNRRHGHHHDDPVSLVVTPYYHYPDPPVPRVVVVVVSVVVVVVD